Protein AF-A0A430RC97-F1 (afdb_monomer_lite)

Secondary structure (DSSP, 8-state):
--------S-HHHHHHHHHHHHHHHHHHTT--TTS-HHHHHHHTHHHHHHHHHHHHHHHHHHHHHHHHHHHH-PPPPHHHHHHHHHHHHHHHHHHHHTTSS-HHHHHHHHHHHH--PPPPP------PPP---PPPPP-----------------------------

Sequence (167 aa):
MAAYWQRTGDPLGDFVRLTFLVEEALERLGADRDGTLGEKLKAVETFLAAQDSGLYRGLWELVRIRNQVIHARTPVPEEVLNQGSWLVSRLLLLLEKQGYYDSAELSQILGALKSLPPPPAFQQVVIEPAEAQAPPHPEAKRPLEIPRRGFALRPLLRVVREAWWGR

Organism: Thermus scotoductus (NCBI:txid37636)

Radius of gyration: 32.57 Å; chains: 1; bounding box: 54×70×84 Å

Structure (mmCIF, N/CA/C/O backbone):
data_AF-A0A430RC97-F1
#
_entry.id   AF-A0A430RC97-F1
#
loop_
_atom_site.group_PDB
_atom_site.id
_atom_site.type_symbol
_atom_site.label_atom_id
_atom_site.label_alt_id
_atom_site.label_comp_id
_atom_site.label_asym_id
_atom_site.label_entity_id
_atom_site.label_seq_id
_atom_site.pdbx_PDB_ins_code
_atom_site.Cartn_x
_atom_site.Cartn_y
_atom_site.Cartn_z
_atom_site.occupancy
_atom_site.B_iso_or_equiv
_atom_site.auth_seq_id
_atom_site.auth_comp_id
_atom_site.auth_asym_id
_atom_site.auth_atom_id
_atom_site.pdbx_PDB_model_num
ATOM 1 N N . MET A 1 1 ? 16.262 -7.099 11.513 1.00 33.09 1 MET A N 1
ATOM 2 C CA . MET A 1 1 ? 16.660 -5.876 10.785 1.00 33.09 1 MET A CA 1
ATOM 3 C C . MET A 1 1 ? 15.449 -5.426 9.997 1.00 33.09 1 MET A C 1
ATOM 5 O O . MET A 1 1 ? 15.013 -6.188 9.145 1.00 33.09 1 MET A O 1
ATOM 9 N N . ALA A 1 2 ? 14.859 -4.277 10.329 1.00 38.84 2 ALA A N 1
ATOM 10 C CA . ALA A 1 2 ? 13.817 -3.696 9.489 1.00 38.84 2 ALA A CA 1
ATOM 11 C C . ALA A 1 2 ? 14.483 -3.294 8.169 1.00 38.84 2 ALA A C 1
ATOM 13 O O . ALA A 1 2 ? 15.418 -2.493 8.171 1.00 38.84 2 ALA A O 1
ATOM 14 N N . ALA A 1 3 ? 14.096 -3.931 7.066 1.00 53.97 3 ALA A N 1
ATOM 15 C CA . ALA A 1 3 ? 14.513 -3.483 5.749 1.00 53.97 3 ALA A CA 1
ATOM 16 C C . ALA A 1 3 ? 13.919 -2.084 5.560 1.00 53.97 3 ALA A C 1
ATOM 18 O O . ALA A 1 3 ? 12.702 -1.935 5.499 1.00 53.97 3 ALA A O 1
ATOM 19 N N . TYR A 1 4 ? 14.767 -1.057 5.560 1.00 66.44 4 TYR A N 1
ATOM 20 C CA . TYR A 1 4 ? 14.311 0.317 5.406 1.00 66.44 4 TYR A CA 1
ATOM 21 C C . TYR A 1 4 ? 13.612 0.456 4.055 1.00 66.44 4 TYR A C 1
ATOM 23 O O . TYR A 1 4 ? 14.207 0.205 3.005 1.00 66.44 4 TYR A O 1
ATOM 31 N N . TRP A 1 5 ? 12.331 0.818 4.085 1.00 78.31 5 TRP A N 1
ATOM 32 C CA . TRP A 1 5 ? 11.588 1.081 2.866 1.00 78.31 5 TRP A CA 1
ATOM 33 C C . TRP A 1 5 ? 12.147 2.341 2.205 1.00 78.31 5 TRP A C 1
ATOM 35 O O . TRP A 1 5 ? 12.180 3.413 2.811 1.00 78.31 5 TRP A O 1
ATOM 45 N N . GLN A 1 6 ? 12.596 2.214 0.959 1.00 82.19 6 GLN A N 1
ATOM 46 C CA . GLN A 1 6 ? 13.153 3.314 0.184 1.00 82.19 6 GLN A CA 1
ATOM 47 C C . GLN A 1 6 ? 12.736 3.182 -1.279 1.00 82.19 6 GLN A C 1
ATOM 49 O O . GLN A 1 6 ? 12.673 2.077 -1.825 1.00 82.19 6 GLN A O 1
ATOM 54 N N . ARG A 1 7 ? 12.472 4.325 -1.914 1.00 81.94 7 ARG A N 1
ATOM 55 C CA . ARG A 1 7 ? 12.230 4.400 -3.354 1.00 81.94 7 ARG A CA 1
ATOM 56 C C . ARG A 1 7 ? 13.519 4.229 -4.143 1.00 81.94 7 ARG A C 1
ATOM 58 O O . ARG A 1 7 ? 14.583 4.681 -3.722 1.00 81.94 7 ARG A O 1
ATOM 65 N N . THR A 1 8 ? 13.400 3.601 -5.302 1.00 82.56 8 THR A N 1
ATOM 66 C CA . THR A 1 8 ? 14.508 3.336 -6.218 1.00 82.56 8 THR A CA 1
ATOM 67 C C . THR A 1 8 ? 14.472 4.201 -7.469 1.00 82.56 8 THR A C 1
ATOM 69 O O . THR A 1 8 ? 15.471 4.234 -8.176 1.00 82.56 8 THR A O 1
ATOM 72 N N . GLY A 1 9 ? 13.357 4.884 -7.754 1.00 81.56 9 GLY A N 1
ATOM 73 C CA . GLY A 1 9 ? 13.178 5.688 -8.968 1.00 81.56 9 GLY A CA 1
ATOM 74 C C . GLY A 1 9 ? 12.722 4.863 -10.176 1.00 81.56 9 GLY A C 1
ATOM 75 O O . GLY A 1 9 ? 12.510 5.405 -11.255 1.00 81.56 9 GLY A O 1
ATOM 76 N N . ASP A 1 10 ? 12.552 3.551 -9.998 1.00 86.00 10 ASP A N 1
ATOM 77 C CA . ASP A 1 10 ? 11.903 2.666 -10.964 1.00 86.00 10 ASP A CA 1
ATOM 78 C C . ASP A 1 10 ? 10.392 2.653 -10.674 1.00 86.00 10 ASP A C 1
ATOM 80 O O . ASP A 1 10 ? 10.006 2.174 -9.603 1.00 86.00 10 ASP A O 1
ATOM 84 N N . PRO A 1 11 ? 9.529 3.134 -11.591 1.00 87.12 11 PRO A N 1
ATOM 85 C CA . PRO A 1 11 ? 8.091 3.227 -11.353 1.00 87.12 11 PRO A CA 1
ATOM 86 C C . PRO A 1 11 ? 7.436 1.900 -10.962 1.00 87.12 11 PRO A C 1
ATOM 88 O O . PRO A 1 11 ? 6.569 1.873 -10.088 1.00 87.12 11 PRO A O 1
ATOM 91 N N . LEU A 1 12 ? 7.848 0.787 -11.580 1.00 88.12 12 LEU A N 1
ATOM 92 C CA . LEU A 1 12 ? 7.269 -0.523 -11.283 1.00 88.12 12 LEU A CA 1
ATOM 93 C C . LEU A 1 12 ? 7.732 -1.026 -9.914 1.00 88.12 12 LEU A C 1
ATOM 95 O O . LEU A 1 12 ? 6.907 -1.427 -9.091 1.00 88.12 12 LEU A O 1
ATOM 99 N N . GLY A 1 13 ? 9.040 -0.986 -9.656 1.00 88.31 13 GLY A N 1
ATOM 100 C CA . GLY A 1 13 ? 9.611 -1.367 -8.372 1.00 88.31 13 GLY A CA 1
ATOM 101 C C . GLY A 1 13 ? 9.056 -0.535 -7.216 1.00 88.31 13 GLY A C 1
ATOM 102 O O . GLY A 1 13 ? 8.711 -1.091 -6.174 1.00 88.31 13 GLY A O 1
ATOM 103 N N . ASP A 1 14 ? 8.916 0.778 -7.395 1.00 88.94 14 ASP A N 1
ATOM 104 C CA . ASP A 1 14 ? 8.367 1.681 -6.378 1.00 88.94 14 ASP A CA 1
ATOM 105 C C . ASP A 1 14 ? 6.878 1.437 -6.138 1.00 88.94 14 ASP A C 1
ATOM 107 O O . ASP A 1 14 ? 6.426 1.461 -4.992 1.00 88.94 14 ASP A O 1
ATOM 111 N N . PHE A 1 15 ? 6.121 1.110 -7.186 1.00 90.69 15 PHE A N 1
ATOM 112 C CA . PHE A 1 15 ? 4.721 0.728 -7.053 1.00 90.69 15 PHE A CA 1
ATOM 113 C C . PHE A 1 15 ? 4.554 -0.587 -6.278 1.00 90.69 15 PHE A C 1
ATOM 115 O O . PHE A 1 15 ? 3.747 -0.665 -5.353 1.00 90.69 15 PHE A O 1
ATOM 122 N N . VAL A 1 16 ? 5.358 -1.609 -6.587 1.00 89.50 16 VAL A N 1
ATOM 123 C CA . VAL A 1 16 ? 5.338 -2.891 -5.861 1.00 89.50 16 VAL A CA 1
ATOM 124 C C . VAL A 1 16 ? 5.730 -2.692 -4.395 1.00 89.50 16 VAL A C 1
ATOM 126 O O . VAL A 1 16 ? 5.027 -3.157 -3.495 1.00 89.50 16 VAL A O 1
ATOM 129 N N . ARG A 1 17 ? 6.796 -1.932 -4.131 1.00 90.69 17 ARG A N 1
ATOM 130 C CA . ARG A 1 17 ? 7.211 -1.555 -2.772 1.00 90.69 17 ARG A CA 1
ATOM 131 C C . ARG A 1 17 ? 6.106 -0.843 -2.001 1.00 90.69 17 ARG A C 1
ATOM 133 O O . ARG A 1 17 ? 5.929 -1.100 -0.814 1.00 90.69 17 ARG A O 1
ATOM 140 N N . LEU A 1 18 ? 5.364 0.043 -2.653 1.00 92.06 18 LEU A N 1
ATOM 141 C CA . LEU A 1 18 ? 4.235 0.734 -2.044 1.00 92.06 18 LEU A CA 1
ATOM 142 C C . LEU A 1 18 ? 3.099 -0.235 -1.694 1.00 92.06 18 LEU A C 1
ATOM 144 O O . LEU A 1 18 ? 2.506 -0.121 -0.625 1.00 92.06 18 LEU A O 1
ATOM 148 N N . THR A 1 19 ? 2.829 -1.225 -2.547 1.00 92.06 19 THR A N 1
ATOM 149 C CA . THR A 1 19 ? 1.813 -2.248 -2.255 1.00 92.06 19 THR A CA 1
ATOM 150 C C . THR A 1 19 ? 2.204 -3.144 -1.080 1.00 92.06 19 THR A C 1
ATOM 152 O O . THR A 1 19 ? 1.331 -3.493 -0.291 1.00 92.06 19 THR A O 1
ATOM 155 N N . PHE A 1 20 ? 3.500 -3.422 -0.887 1.00 91.75 20 PHE A N 1
ATOM 156 C CA . PHE A 1 20 ? 3.988 -4.125 0.304 1.00 91.75 20 PHE A CA 1
ATOM 157 C C . PHE A 1 20 ? 3.787 -3.323 1.595 1.00 91.75 20 PHE A C 1
ATOM 159 O O . PHE A 1 20 ? 3.430 -3.905 2.612 1.00 91.75 20 PHE A O 1
ATOM 166 N N . LEU A 1 21 ? 3.937 -1.991 1.565 1.00 93.00 21 LEU A N 1
ATOM 167 C CA . LEU A 1 21 ? 3.608 -1.164 2.736 1.00 93.00 21 LEU A CA 1
ATOM 168 C C . LEU A 1 21 ? 2.127 -1.245 3.099 1.00 93.00 21 LEU A C 1
ATOM 170 O O . LEU A 1 21 ? 1.784 -1.271 4.277 1.00 93.00 21 LEU A O 1
ATOM 174 N N . VAL A 1 22 ? 1.245 -1.269 2.096 1.00 95.06 22 VAL A N 1
ATOM 175 C CA . VAL A 1 22 ? -0.192 -1.460 2.338 1.00 95.06 22 VAL A CA 1
ATOM 176 C C . VAL A 1 22 ? -0.434 -2.825 2.960 1.00 95.06 22 VAL A C 1
ATOM 178 O O . VAL A 1 22 ? -1.149 -2.920 3.946 1.00 95.06 22 VAL A O 1
ATOM 181 N N . GLU A 1 23 ? 0.167 -3.870 2.403 1.00 94.94 23 GLU A N 1
ATOM 182 C CA . GLU A 1 23 ? 0.042 -5.232 2.908 1.00 94.94 23 GLU A CA 1
ATOM 183 C C . GLU A 1 23 ? 0.457 -5.342 4.380 1.00 94.94 23 GLU A C 1
ATOM 185 O O . GLU A 1 23 ? -0.337 -5.790 5.204 1.00 94.94 23 GLU A O 1
ATOM 190 N N . GLU A 1 24 ? 1.637 -4.830 4.728 1.00 93.75 24 GLU A N 1
ATOM 191 C CA . GLU A 1 24 ? 2.132 -4.815 6.104 1.00 93.75 24 GLU A CA 1
ATOM 192 C C . GLU A 1 24 ? 1.209 -4.015 7.038 1.00 93.75 24 GLU A C 1
ATOM 194 O O . GLU A 1 24 ? 0.882 -4.460 8.138 1.00 93.75 24 GLU A O 1
ATOM 199 N N . ALA A 1 25 ? 0.737 -2.848 6.593 1.00 94.06 25 ALA A N 1
ATOM 200 C CA . ALA A 1 25 ? -0.187 -2.018 7.358 1.00 94.06 25 ALA A CA 1
ATOM 201 C C . ALA A 1 25 ? -1.518 -2.740 7.645 1.00 94.06 25 ALA A C 1
ATOM 203 O O . ALA A 1 25 ? -2.061 -2.628 8.746 1.00 94.06 25 ALA A O 1
ATOM 204 N N . LEU A 1 26 ? -2.037 -3.505 6.680 1.00 95.56 26 LEU A N 1
ATOM 205 C CA . LEU A 1 26 ? -3.250 -4.310 6.849 1.00 95.56 26 LEU A CA 1
ATOM 206 C C . LEU A 1 26 ? -3.015 -5.501 7.788 1.00 95.56 26 LEU A C 1
ATOM 208 O O . LEU A 1 26 ? -3.870 -5.803 8.618 1.00 95.56 26 LEU A O 1
ATOM 212 N N . GLU A 1 27 ? -1.855 -6.150 7.716 1.00 94.88 27 GLU A N 1
ATOM 213 C CA . GLU A 1 27 ? -1.483 -7.219 8.651 1.00 94.88 27 GLU A CA 1
ATOM 214 C C . GLU A 1 27 ? -1.354 -6.707 10.088 1.00 94.88 27 GLU A C 1
ATOM 216 O O . GLU A 1 27 ? -1.816 -7.362 11.022 1.00 94.88 27 GLU A O 1
ATOM 221 N N . ARG A 1 28 ? -0.793 -5.505 10.287 1.00 93.31 28 ARG A N 1
ATOM 222 C CA . ARG A 1 28 ? -0.740 -4.859 11.612 1.00 93.31 28 ARG A CA 1
ATOM 223 C C . ARG A 1 28 ? -2.132 -4.544 12.164 1.00 93.31 28 ARG A C 1
ATOM 225 O O . ARG A 1 28 ? -2.325 -4.588 13.376 1.00 93.31 28 ARG A O 1
ATOM 232 N N . LEU A 1 29 ? -3.106 -4.287 11.290 1.00 92.44 29 LEU A N 1
ATOM 233 C CA . LEU A 1 29 ? -4.520 -4.155 11.656 1.00 92.44 29 LEU A CA 1
ATOM 234 C C . LEU A 1 29 ? -5.208 -5.491 11.982 1.00 92.44 29 LEU A C 1
ATOM 236 O O . LEU A 1 29 ? -6.359 -5.483 12.418 1.00 92.44 29 LEU A O 1
ATOM 240 N N . GLY A 1 30 ? -4.528 -6.624 11.796 1.00 91.69 30 GLY A N 1
ATOM 241 C CA . GLY A 1 30 ? -5.057 -7.956 12.085 1.00 91.69 30 GLY A CA 1
ATOM 242 C C . GLY A 1 30 ? -5.576 -8.713 10.865 1.00 91.69 30 GLY A C 1
ATOM 243 O O . GLY A 1 30 ? -6.263 -9.719 11.037 1.00 91.69 30 GLY A O 1
ATOM 244 N N . ALA A 1 31 ? -5.273 -8.263 9.643 1.00 94.81 31 ALA A N 1
ATOM 245 C CA . ALA A 1 31 ? -5.506 -9.081 8.458 1.00 94.81 31 ALA A CA 1
ATOM 246 C C . ALA A 1 31 ? -4.601 -10.326 8.458 1.00 94.81 31 ALA A C 1
ATOM 248 O O . ALA A 1 31 ? -3.461 -10.282 8.922 1.00 94.81 31 ALA A O 1
ATOM 249 N N . ASP A 1 32 ? -5.108 -11.430 7.910 1.00 93.62 32 ASP A N 1
ATOM 250 C CA . ASP A 1 32 ? -4.344 -12.672 7.779 1.00 93.62 32 ASP A CA 1
ATOM 251 C C . ASP A 1 32 ? -3.144 -12.485 6.838 1.00 93.62 32 ASP A C 1
ATOM 253 O O . ASP A 1 32 ? -3.283 -11.877 5.777 1.00 93.62 32 ASP A O 1
ATOM 257 N N . ARG A 1 33 ? -1.976 -13.017 7.210 1.00 91.25 33 ARG A N 1
ATOM 258 C CA . ARG A 1 33 ? -0.719 -12.853 6.460 1.00 91.25 33 ARG A CA 1
ATOM 259 C C . ARG A 1 33 ? -0.720 -13.616 5.144 1.00 91.25 33 ARG A C 1
ATOM 261 O O . ARG A 1 33 ? -0.172 -13.118 4.162 1.00 91.25 33 ARG A O 1
ATOM 268 N N . ASP A 1 34 ? -1.370 -14.774 5.115 1.00 92.81 34 ASP A N 1
ATOM 269 C CA . ASP A 1 34 ? -1.382 -15.662 3.948 1.00 92.81 34 ASP A CA 1
ATOM 270 C C . ASP A 1 34 ? -2.463 -15.281 2.917 1.00 92.81 34 ASP A C 1
ATOM 272 O O . ASP A 1 34 ? -2.501 -15.825 1.811 1.00 92.81 34 ASP A O 1
ATOM 276 N N . GLY A 1 35 ? -3.337 -14.326 3.256 1.00 90.25 35 GLY A N 1
ATOM 277 C CA . GLY A 1 35 ? -4.387 -13.838 2.366 1.00 90.25 35 GLY A CA 1
ATOM 278 C C . GLY A 1 35 ? -3.859 -13.011 1.192 1.00 90.25 35 GLY A C 1
ATOM 279 O O . GLY A 1 35 ? -2.762 -12.457 1.206 1.00 90.25 35 GLY A O 1
ATOM 280 N N . THR A 1 36 ? -4.675 -12.853 0.158 1.00 92.50 36 THR A N 1
ATOM 281 C CA . THR A 1 36 ? -4.413 -11.885 -0.914 1.00 92.50 36 THR A CA 1
ATOM 282 C C . THR A 1 36 ? -4.622 -10.449 -0.424 1.00 92.50 36 THR A C 1
ATOM 284 O O . THR A 1 36 ? -5.408 -10.194 0.486 1.00 92.50 36 THR A O 1
ATOM 287 N N . LEU A 1 37 ? -3.996 -9.464 -1.079 1.00 92.19 37 LEU A N 1
ATOM 288 C CA . LEU A 1 37 ? -4.149 -8.046 -0.714 1.00 92.19 37 LEU A CA 1
ATOM 289 C C . LEU A 1 37 ? -5.623 -7.582 -0.670 1.00 92.19 37 LEU A C 1
ATOM 291 O O . LEU A 1 37 ? -6.000 -6.783 0.184 1.00 92.19 37 LEU A O 1
ATOM 295 N N . GLY A 1 38 ? -6.469 -8.107 -1.564 1.00 93.81 38 GLY A N 1
ATOM 296 C CA . GLY A 1 38 ? -7.908 -7.826 -1.563 1.00 93.81 38 GLY A CA 1
ATOM 297 C C . GLY A 1 38 ? -8.647 -8.460 -0.381 1.00 93.81 38 GLY A C 1
ATOM 298 O O . GLY A 1 38 ? -9.514 -7.820 0.210 1.00 93.81 38 GLY A O 1
ATOM 299 N N . GLU A 1 39 ? -8.291 -9.687 0.005 1.00 95.25 39 GLU A N 1
ATOM 300 C CA . GLU A 1 39 ? -8.841 -10.341 1.201 1.00 95.25 39 GLU A CA 1
ATOM 301 C C . GLU A 1 39 ? -8.411 -9.613 2.475 1.00 95.25 39 GLU A C 1
ATOM 303 O O . GLU A 1 39 ? -9.257 -9.349 3.331 1.00 95.25 39 GLU A O 1
ATOM 308 N N . LYS A 1 40 ? -7.141 -9.194 2.558 1.00 96.44 40 LYS A N 1
ATOM 309 C CA . LYS A 1 40 ? -6.624 -8.386 3.671 1.00 96.44 40 LYS A CA 1
ATOM 310 C C . LYS A 1 40 ? -7.395 -7.076 3.813 1.00 96.44 40 LYS A C 1
ATOM 312 O O . LYS A 1 40 ? -7.824 -6.724 4.909 1.00 96.44 40 LYS A O 1
ATOM 317 N N . LEU A 1 41 ? -7.635 -6.377 2.701 1.00 95.75 41 LEU A N 1
ATOM 318 C CA . LEU A 1 41 ? -8.382 -5.119 2.708 1.00 95.75 41 LEU A CA 1
ATOM 319 C C . LEU A 1 41 ? -9.852 -5.320 3.098 1.00 95.75 41 LEU A C 1
ATOM 321 O O . LEU A 1 41 ? -10.419 -4.505 3.825 1.00 95.75 41 LEU A O 1
ATOM 325 N N . LYS A 1 42 ? -10.466 -6.420 2.648 1.00 95.31 42 LYS A N 1
ATOM 326 C CA . LYS A 1 42 ? -11.829 -6.793 3.035 1.00 95.31 42 LYS A CA 1
ATOM 327 C C . LYS A 1 42 ? -11.932 -7.128 4.526 1.00 95.31 42 LYS A C 1
ATOM 329 O O . LYS A 1 42 ? -12.901 -6.731 5.162 1.00 95.31 42 LYS A O 1
ATOM 334 N N . ALA A 1 43 ? -10.937 -7.807 5.096 1.00 95.06 43 ALA A N 1
ATOM 335 C CA . ALA A 1 43 ? -10.931 -8.184 6.510 1.00 95.06 43 ALA A CA 1
ATOM 336 C C . ALA A 1 43 ? -10.997 -6.970 7.454 1.00 95.06 43 ALA A C 1
ATOM 338 O O . ALA A 1 43 ? -11.620 -7.041 8.510 1.00 95.06 43 ALA A O 1
ATOM 339 N N . VAL A 1 44 ? -10.409 -5.839 7.053 1.00 93.88 44 VAL A N 1
ATOM 340 C CA . VAL A 1 44 ? -10.375 -4.600 7.850 1.00 93.88 44 VAL A CA 1
ATOM 341 C C . VAL A 1 44 ? -11.378 -3.539 7.373 1.00 93.88 44 VAL A C 1
ATOM 343 O O . VAL A 1 44 ? -11.322 -2.388 7.811 1.00 93.88 44 VAL A O 1
ATOM 346 N N . GLU A 1 45 ? -12.302 -3.908 6.477 1.00 94.75 45 GLU A N 1
ATOM 347 C CA . GLU A 1 45 ? -13.264 -2.999 5.839 1.00 94.75 45 GLU A CA 1
ATOM 348 C C . GLU A 1 45 ? -14.039 -2.168 6.857 1.00 94.75 45 GLU A C 1
ATOM 350 O O . GLU A 1 45 ? -14.071 -0.944 6.756 1.00 94.75 45 GLU A O 1
ATOM 355 N N . THR A 1 46 ? -14.634 -2.818 7.859 1.00 93.88 46 THR A N 1
ATOM 356 C CA . THR A 1 46 ? -15.471 -2.140 8.853 1.00 93.88 46 THR A CA 1
ATOM 357 C C . THR A 1 46 ? -14.693 -1.065 9.607 1.00 93.88 46 THR A C 1
ATOM 359 O O . THR A 1 46 ? -15.210 0.027 9.831 1.00 93.88 46 THR A O 1
ATOM 362 N N . PHE A 1 47 ? -13.437 -1.349 9.956 1.00 93.50 47 PHE A N 1
ATOM 363 C CA . PHE A 1 47 ? -12.576 -0.404 10.657 1.00 93.50 47 PHE A CA 1
ATOM 364 C C . PHE A 1 47 ? -12.198 0.781 9.760 1.00 93.50 47 PHE A C 1
ATOM 366 O O . PHE A 1 47 ? -12.428 1.935 10.126 1.00 93.50 47 PHE A O 1
ATOM 373 N N . LEU A 1 48 ? -11.663 0.513 8.564 1.00 93.62 48 LEU A N 1
ATOM 374 C CA . LEU A 1 48 ? -11.198 1.570 7.663 1.00 93.62 48 LEU A CA 1
ATOM 375 C C . LEU A 1 48 ? -12.349 2.427 7.133 1.00 93.62 48 LEU A C 1
ATOM 377 O O . LEU A 1 48 ? -12.208 3.643 7.053 1.00 93.62 48 LEU A O 1
ATOM 381 N N . ALA A 1 49 ? -13.499 1.830 6.815 1.00 93.19 49 ALA A N 1
ATOM 382 C CA . ALA A 1 49 ? -14.661 2.568 6.334 1.00 93.19 49 ALA A CA 1
ATOM 383 C C . ALA A 1 49 ? -15.266 3.482 7.412 1.00 93.19 49 ALA A C 1
ATOM 385 O O . ALA A 1 49 ? -15.742 4.569 7.077 1.00 93.19 49 ALA A O 1
ATOM 386 N N . ALA A 1 50 ? -15.223 3.071 8.686 1.00 93.25 50 ALA A N 1
ATOM 387 C CA . ALA A 1 50 ? -15.694 3.882 9.808 1.00 93.25 50 ALA A CA 1
ATOM 388 C C . ALA A 1 50 ? -14.789 5.091 10.085 1.00 93.25 50 ALA A C 1
ATOM 390 O O . ALA A 1 50 ? -15.285 6.159 10.436 1.00 93.25 50 ALA A O 1
ATOM 391 N N . GLN A 1 51 ? -13.474 4.936 9.917 1.00 92.62 51 GLN A N 1
ATOM 392 C CA . GLN A 1 51 ? -12.518 6.028 10.112 1.00 92.62 51 GLN A CA 1
ATOM 393 C C . GLN A 1 51 ? -12.460 6.962 8.897 1.00 92.62 51 GLN A C 1
ATOM 395 O O . GLN A 1 51 ? -12.436 8.183 9.041 1.00 92.62 51 GLN A O 1
ATOM 400 N N . ASP A 1 52 ? -12.404 6.388 7.693 1.00 92.56 52 ASP A N 1
ATOM 401 C CA . ASP A 1 52 ? -12.139 7.117 6.458 1.00 92.56 52 ASP A CA 1
ATOM 402 C C . ASP A 1 52 ? -12.592 6.326 5.217 1.00 92.56 52 ASP A C 1
ATOM 404 O O . ASP A 1 52 ? -11.822 5.636 4.540 1.00 92.56 52 ASP A O 1
ATOM 408 N N . SER A 1 53 ? -13.876 6.456 4.877 1.00 92.00 53 SER A N 1
ATOM 409 C CA . SER A 1 53 ? -14.455 5.802 3.693 1.00 92.00 53 SER A CA 1
ATOM 410 C C . SER A 1 53 ? -13.778 6.196 2.371 1.00 92.00 53 SER A C 1
ATOM 412 O O . SER A 1 53 ? -13.750 5.398 1.430 1.00 92.00 53 SER A O 1
ATO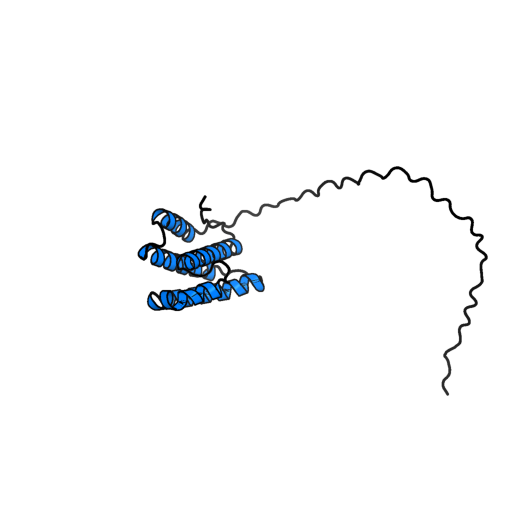M 414 N N . GLY A 1 54 ? -13.206 7.403 2.289 1.00 93.56 54 GLY A N 1
ATOM 415 C CA . GLY A 1 54 ? -12.459 7.866 1.121 1.00 93.56 54 GLY A CA 1
ATOM 416 C C . GLY A 1 54 ? -11.127 7.135 0.968 1.00 93.56 54 GLY A C 1
ATOM 417 O O . GLY A 1 54 ? -10.802 6.678 -0.128 1.00 93.56 54 GLY A O 1
ATOM 418 N N . LEU A 1 55 ? -10.391 6.968 2.071 1.00 94.75 55 LEU A N 1
ATOM 419 C CA . LEU A 1 55 ? -9.167 6.167 2.114 1.00 94.75 55 LEU A CA 1
ATOM 420 C C . LEU A 1 55 ? -9.443 4.714 1.721 1.00 94.75 55 LEU A C 1
ATOM 422 O O . LEU A 1 55 ? -8.749 4.188 0.856 1.00 94.75 55 LEU A O 1
ATOM 426 N N . TYR A 1 56 ? -10.477 4.087 2.290 1.00 95.12 56 TYR A N 1
ATOM 427 C CA . TYR A 1 56 ? -10.831 2.699 1.973 1.00 95.12 56 TYR A CA 1
ATOM 428 C C . TYR A 1 56 ? -11.102 2.490 0.475 1.00 95.12 56 TYR A C 1
ATOM 430 O O . TYR A 1 56 ? -10.545 1.581 -0.142 1.00 95.12 56 TYR A O 1
ATOM 438 N N . ARG A 1 57 ? -11.901 3.372 -0.143 1.00 95.50 57 ARG A N 1
ATOM 439 C CA . ARG A 1 57 ? -12.159 3.329 -1.593 1.00 95.50 57 ARG A CA 1
ATOM 440 C C . ARG A 1 57 ? -10.882 3.527 -2.409 1.00 95.50 57 ARG A C 1
ATOM 442 O O . ARG A 1 57 ? -10.676 2.822 -3.391 1.00 95.50 57 ARG A O 1
ATOM 449 N N . GLY A 1 58 ? -10.020 4.457 -1.995 1.00 95.56 58 GLY A N 1
ATOM 450 C CA . GLY A 1 58 ? -8.732 4.692 -2.648 1.00 95.56 58 GLY A CA 1
ATOM 451 C C . GLY A 1 58 ? -7.795 3.484 -2.569 1.00 95.56 58 GLY A C 1
ATOM 452 O O . GLY A 1 58 ? -7.153 3.145 -3.559 1.00 95.56 58 GLY A O 1
ATOM 453 N N . LEU A 1 59 ? -7.750 2.797 -1.425 1.00 95.69 59 LEU A N 1
ATOM 454 C CA . LEU A 1 59 ? -6.969 1.570 -1.260 1.00 95.69 59 LEU A CA 1
ATOM 455 C C . LEU A 1 59 ? -7.504 0.444 -2.152 1.00 95.69 59 LEU A C 1
ATOM 457 O O . LEU A 1 59 ? -6.712 -0.238 -2.794 1.00 95.69 59 LEU A O 1
ATOM 461 N N . TRP A 1 60 ? -8.824 0.287 -2.277 1.00 95.38 60 TRP A N 1
ATOM 462 C CA . TRP A 1 60 ? -9.404 -0.680 -3.218 1.00 95.38 60 TRP A CA 1
ATOM 463 C C . TRP A 1 60 ? -9.025 -0.402 -4.665 1.00 95.38 60 TRP A C 1
ATOM 465 O O . TRP A 1 60 ? -8.698 -1.326 -5.412 1.00 95.38 60 TRP A O 1
ATOM 475 N N . GLU A 1 61 ? -9.042 0.868 -5.054 1.00 94.25 61 GLU A N 1
ATOM 476 C CA . GLU A 1 61 ? -8.629 1.278 -6.389 1.00 94.25 61 GLU A CA 1
ATOM 477 C C . GLU A 1 61 ? -7.145 0.972 -6.633 1.00 94.25 61 GLU A C 1
ATOM 479 O O . GLU A 1 61 ? -6.782 0.436 -7.680 1.00 94.25 61 GLU A O 1
ATOM 484 N N . LEU A 1 62 ? -6.294 1.193 -5.629 1.00 94.06 62 LEU A N 1
ATOM 485 C CA . LEU A 1 62 ? -4.886 0.806 -5.679 1.00 94.06 62 LEU A CA 1
ATOM 486 C C . LEU A 1 62 ? -4.714 -0.715 -5.862 1.00 94.06 62 LEU A C 1
ATOM 488 O O . LEU A 1 62 ? -3.912 -1.138 -6.694 1.00 94.06 62 LEU A O 1
ATOM 492 N N . VAL A 1 63 ? -5.490 -1.544 -5.150 1.00 92.94 63 VAL A N 1
ATOM 493 C CA . VAL A 1 63 ? -5.488 -3.012 -5.324 1.00 92.94 63 VAL A CA 1
ATOM 494 C C . VAL A 1 63 ? -5.915 -3.401 -6.742 1.00 92.94 63 VAL A C 1
ATOM 496 O O . VAL A 1 63 ? -5.291 -4.263 -7.369 1.00 92.94 63 VAL A O 1
ATOM 499 N N . ARG A 1 64 ? -6.953 -2.748 -7.279 1.00 91.94 64 ARG A N 1
ATOM 500 C CA . ARG A 1 64 ? -7.436 -2.973 -8.648 1.00 91.94 64 ARG A CA 1
ATOM 501 C C . ARG A 1 64 ? -6.340 -2.682 -9.672 1.00 91.94 64 ARG A C 1
ATOM 503 O O . ARG A 1 64 ? -6.074 -3.525 -10.531 1.00 91.94 64 ARG A O 1
ATOM 510 N N . ILE A 1 65 ? -5.676 -1.533 -9.552 1.00 91.62 65 ILE A N 1
ATOM 511 C CA . ILE A 1 65 ? -4.568 -1.143 -10.433 1.00 91.62 65 ILE A CA 1
ATOM 512 C C . ILE A 1 65 ? -3.391 -2.108 -10.272 1.00 91.62 65 ILE A C 1
ATOM 514 O O . ILE A 1 65 ? -2.812 -2.535 -11.267 1.00 91.62 65 ILE A O 1
ATOM 518 N N . ARG A 1 66 ? -3.077 -2.538 -9.044 1.00 90.50 66 ARG A N 1
ATOM 519 C CA . ARG A 1 66 ? -2.001 -3.504 -8.780 1.00 90.50 66 ARG A CA 1
ATOM 520 C C . ARG A 1 66 ? -2.192 -4.807 -9.533 1.00 90.50 66 ARG A C 1
ATOM 522 O O . ARG A 1 66 ? -1.248 -5.310 -10.140 1.00 90.50 66 ARG A O 1
ATOM 529 N N . ASN A 1 67 ? -3.414 -5.321 -9.553 1.00 87.50 67 ASN A N 1
ATOM 530 C CA . ASN A 1 67 ? -3.725 -6.524 -10.312 1.00 87.50 67 ASN A 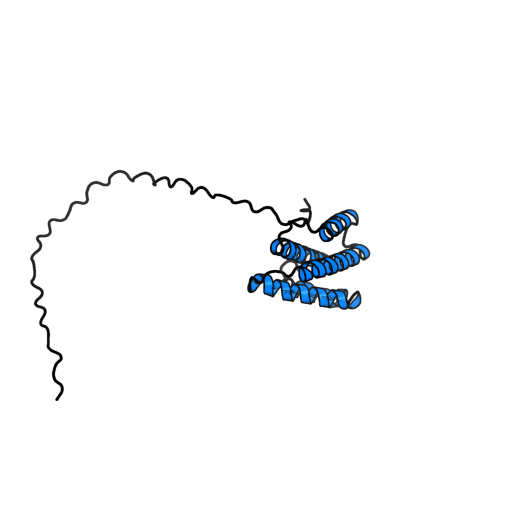CA 1
ATOM 531 C C . ASN A 1 67 ? -3.580 -6.290 -11.825 1.00 87.50 67 ASN A C 1
ATOM 533 O O . ASN A 1 67 ? -3.043 -7.147 -12.519 1.00 87.50 67 ASN A O 1
ATOM 537 N N . GLN A 1 68 ? -3.968 -5.122 -12.343 1.00 86.88 68 GLN A N 1
ATOM 538 C CA . GLN A 1 68 ? -3.761 -4.787 -13.758 1.00 86.88 68 GLN A CA 1
ATOM 539 C C . GLN A 1 68 ? -2.277 -4.689 -14.121 1.00 86.88 68 GLN A C 1
ATOM 541 O O . GLN A 1 68 ? -1.849 -5.307 -15.087 1.00 86.88 68 GLN A O 1
ATOM 546 N N . VAL A 1 69 ? -1.479 -3.971 -13.334 1.00 86.25 69 VAL A N 1
ATOM 547 C CA . VAL A 1 69 ? -0.040 -3.788 -13.576 1.00 86.25 69 VAL A CA 1
ATOM 548 C C . VAL A 1 69 ? 0.693 -5.131 -13.552 1.00 86.25 69 VAL A C 1
ATOM 550 O O . VAL A 1 69 ? 1.460 -5.432 -14.463 1.00 86.25 69 VAL A O 1
ATOM 553 N N . ILE A 1 70 ? 0.422 -5.973 -12.552 1.00 82.81 70 ILE A N 1
ATOM 554 C CA . ILE A 1 70 ? 1.120 -7.256 -12.394 1.00 82.81 70 ILE A CA 1
ATOM 555 C C . ILE A 1 70 ? 0.687 -8.271 -13.456 1.00 82.81 70 ILE A C 1
ATOM 557 O O . ILE A 1 70 ? 1.537 -8.960 -14.021 1.00 82.81 70 ILE A O 1
ATOM 561 N N . HIS A 1 71 ? -0.612 -8.374 -13.753 1.00 79.94 71 HIS A N 1
ATOM 562 C CA . HIS A 1 71 ? -1.113 -9.394 -14.679 1.00 79.94 71 HIS A CA 1
ATOM 563 C C . HIS A 1 71 ? -1.054 -8.965 -16.148 1.00 79.94 71 HIS A C 1
ATOM 565 O O . HIS A 1 71 ? -0.750 -9.793 -17.004 1.00 79.94 71 HIS A O 1
ATOM 571 N N . ALA A 1 72 ? -1.319 -7.693 -16.451 1.00 77.12 72 ALA A N 1
ATOM 572 C CA . ALA A 1 72 ? -1.346 -7.175 -17.819 1.00 77.12 72 ALA A CA 1
ATOM 573 C C . ALA A 1 72 ? -0.032 -6.493 -18.243 1.00 77.12 72 ALA A C 1
ATOM 575 O O . ALA A 1 72 ? 0.089 -6.090 -19.397 1.00 77.12 72 ALA A O 1
ATOM 576 N N . ARG A 1 73 ? 0.963 -6.398 -17.342 1.00 76.19 73 ARG A N 1
ATOM 577 C CA . ARG A 1 73 ? 2.274 -5.756 -17.583 1.00 76.19 73 ARG A CA 1
ATOM 578 C C . ARG A 1 73 ? 2.154 -4.316 -18.087 1.00 76.19 73 ARG A C 1
ATOM 580 O O . ARG A 1 73 ? 2.987 -3.839 -18.855 1.00 76.19 73 ARG A O 1
ATOM 587 N N . THR A 1 74 ? 1.095 -3.635 -17.669 1.00 78.19 74 THR A N 1
ATOM 588 C CA . THR A 1 74 ? 0.838 -2.244 -18.029 1.00 78.19 74 THR A CA 1
ATOM 589 C C . THR A 1 74 ? 1.860 -1.342 -17.332 1.00 78.19 74 THR A C 1
ATOM 591 O O . THR A 1 74 ? 2.156 -1.580 -16.157 1.00 78.19 74 THR A O 1
ATOM 594 N N . PRO A 1 75 ? 2.392 -0.302 -17.999 1.00 81.75 75 PRO A N 1
ATOM 595 C CA . PRO A 1 75 ? 3.200 0.703 -17.316 1.00 81.75 75 PRO A CA 1
ATOM 596 C C . PRO A 1 75 ? 2.394 1.365 -16.193 1.00 81.75 75 PRO A C 1
ATOM 598 O O . PRO A 1 75 ? 1.187 1.574 -16.328 1.00 81.75 75 PRO A O 1
ATOM 601 N N . VAL A 1 76 ? 3.067 1.693 -15.090 1.00 85.19 76 VAL A N 1
ATOM 602 C CA . VAL A 1 76 ? 2.459 2.402 -13.959 1.00 85.19 76 VAL A CA 1
ATOM 603 C C . VAL A 1 76 ? 2.455 3.902 -14.268 1.00 85.19 76 VAL A C 1
ATOM 605 O O . VAL A 1 76 ? 3.540 4.467 -14.418 1.00 85.19 76 VAL A O 1
ATOM 608 N N . PRO A 1 77 ? 1.286 4.564 -14.362 1.00 85.06 77 PRO A N 1
ATOM 609 C CA . PRO A 1 77 ? 1.229 6.014 -14.521 1.00 85.06 77 PRO A CA 1
ATOM 610 C C . PRO A 1 77 ? 1.797 6.728 -13.289 1.00 85.06 77 PRO A C 1
ATOM 612 O O . PRO A 1 77 ? 1.603 6.279 -12.155 1.00 85.06 77 PRO A O 1
ATOM 615 N N . GLU A 1 78 ? 2.464 7.862 -13.490 1.00 85.44 78 GLU A N 1
ATOM 616 C CA . GLU A 1 78 ? 3.064 8.638 -12.397 1.00 85.44 78 GLU A CA 1
ATOM 617 C C . GLU A 1 78 ? 1.998 9.151 -11.412 1.00 85.44 78 GLU A C 1
ATOM 619 O O . GLU A 1 78 ? 2.200 9.161 -10.195 1.00 85.44 78 GLU A O 1
ATOM 624 N N . GLU A 1 79 ? 0.808 9.484 -11.915 1.00 89.38 79 GLU A N 1
ATOM 625 C CA . GLU A 1 79 ? -0.334 9.911 -11.108 1.00 89.38 79 GLU A CA 1
ATOM 626 C C . GLU A 1 79 ? -0.748 8.832 -10.101 1.00 89.38 79 GLU A C 1
ATOM 628 O O . GLU A 1 79 ? -1.078 9.149 -8.957 1.00 89.38 79 GLU A O 1
ATOM 633 N N . VAL A 1 80 ? -0.671 7.555 -10.493 1.00 90.38 80 VAL A N 1
ATOM 634 C CA . VAL A 1 80 ? -0.995 6.415 -9.624 1.00 90.38 80 VAL A CA 1
ATOM 635 C C . VAL A 1 80 ? 0.029 6.283 -8.503 1.00 90.38 80 VAL A C 1
ATOM 637 O O . VAL A 1 80 ? -0.350 6.038 -7.359 1.00 90.38 80 VAL A O 1
ATOM 640 N N . LEU A 1 81 ? 1.317 6.470 -8.795 1.00 89.75 81 LEU A N 1
ATOM 641 C CA . LEU A 1 81 ? 2.368 6.447 -7.774 1.00 89.75 81 LEU A CA 1
ATOM 642 C C . LEU A 1 81 ? 2.192 7.578 -6.761 1.00 89.75 81 LEU A C 1
ATOM 644 O O . LEU A 1 81 ? 2.282 7.349 -5.551 1.00 89.75 81 LEU A O 1
ATOM 648 N N . ASN A 1 82 ? 1.899 8.786 -7.238 1.00 90.75 82 ASN A N 1
ATOM 649 C CA . ASN A 1 82 ? 1.673 9.950 -6.388 1.00 90.75 82 ASN A CA 1
ATOM 650 C C . ASN A 1 82 ? 0.419 9.779 -5.522 1.00 90.75 82 ASN A C 1
ATOM 652 O O . ASN A 1 82 ? 0.479 9.946 -4.300 1.00 90.75 82 ASN A O 1
ATOM 656 N N . GLN A 1 83 ? -0.696 9.364 -6.127 1.00 92.88 83 GLN A N 1
ATOM 657 C CA . GLN A 1 83 ? -1.939 9.091 -5.409 1.00 92.88 83 GLN A CA 1
ATOM 658 C C . GLN A 1 83 ? -1.772 7.947 -4.405 1.00 92.88 83 GLN A C 1
ATOM 660 O O . GLN A 1 83 ? -2.191 8.073 -3.255 1.00 92.88 83 GLN A O 1
ATOM 665 N N . GLY A 1 84 ? -1.126 6.853 -4.810 1.00 92.88 84 GLY A N 1
ATOM 666 C CA . GLY A 1 84 ? -0.813 5.728 -3.936 1.00 92.88 84 GLY A CA 1
ATOM 667 C C . GLY A 1 84 ? 0.010 6.177 -2.737 1.00 92.88 84 GLY A C 1
ATOM 668 O O . GLY A 1 84 ? -0.303 5.827 -1.606 1.00 92.88 84 GLY A O 1
ATOM 669 N N . SER A 1 85 ? 1.013 7.026 -2.950 1.00 92.94 85 SER A N 1
ATOM 670 C CA . SER A 1 85 ? 1.905 7.471 -1.869 1.00 92.94 85 SER A CA 1
ATOM 671 C C . SER A 1 85 ? 1.193 8.367 -0.877 1.00 92.94 85 SER A C 1
ATOM 673 O O . SER A 1 85 ? 1.412 8.255 0.330 1.00 92.94 85 SER A O 1
ATOM 675 N N . TRP A 1 86 ? 0.281 9.202 -1.370 1.00 94.25 86 TRP A N 1
ATOM 676 C CA . TRP A 1 86 ? -0.615 9.969 -0.522 1.00 94.25 86 TRP A CA 1
ATOM 677 C C . TRP A 1 86 ? -1.562 9.064 0.283 1.00 94.25 86 TRP A C 1
ATOM 679 O O . TRP A 1 86 ? -1.667 9.238 1.497 1.00 94.25 86 TRP A 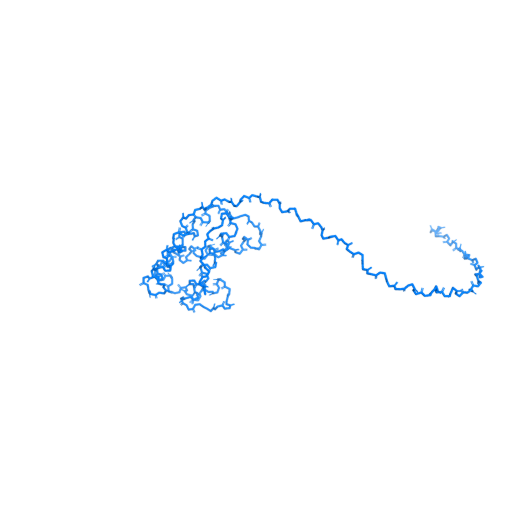O 1
ATOM 689 N N . LEU A 1 87 ? -2.196 8.068 -0.352 1.00 95.75 87 LEU A N 1
ATOM 690 C CA . LEU A 1 87 ? -3.096 7.116 0.317 1.00 95.75 87 LEU A CA 1
ATOM 691 C C . LEU A 1 87 ? -2.373 6.324 1.411 1.00 95.75 87 LEU A C 1
ATOM 693 O O . LEU A 1 87 ? -2.859 6.255 2.538 1.00 95.75 87 LEU A O 1
ATOM 697 N N . VAL A 1 88 ? -1.194 5.778 1.103 1.00 94.75 88 VAL A N 1
ATOM 698 C CA . VAL A 1 88 ? -0.376 5.024 2.063 1.00 94.75 88 VAL A CA 1
ATOM 699 C C . VAL A 1 88 ? 0.084 5.918 3.203 1.00 94.75 88 VAL A C 1
ATOM 701 O O . VAL A 1 88 ? -0.058 5.535 4.357 1.00 94.75 88 VAL A O 1
ATOM 704 N N . SER A 1 89 ? 0.536 7.143 2.919 1.00 94.69 89 SER A N 1
ATOM 705 C CA . SER A 1 89 ? 0.892 8.099 3.978 1.00 94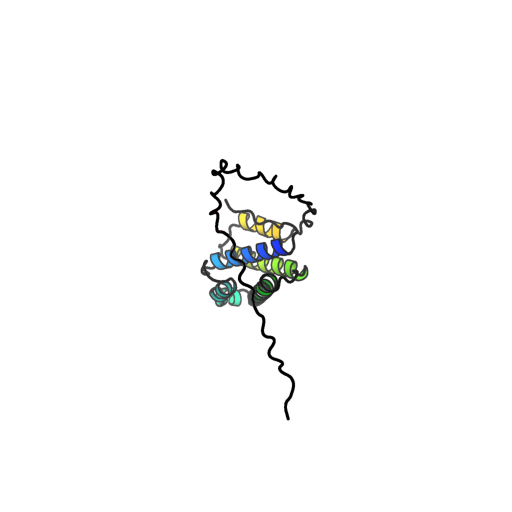.69 89 SER A CA 1
ATOM 706 C C . SER A 1 89 ? -0.281 8.349 4.928 1.00 94.69 89 SER A C 1
ATOM 708 O O . SER A 1 89 ? -0.107 8.368 6.144 1.00 94.69 89 SER A O 1
ATOM 710 N N . ARG A 1 90 ? -1.494 8.505 4.382 1.00 95.19 90 ARG A N 1
ATOM 711 C CA . ARG A 1 90 ? -2.719 8.703 5.167 1.00 95.19 90 ARG A CA 1
ATOM 712 C C . ARG A 1 90 ? -3.054 7.488 6.029 1.00 95.19 90 ARG A C 1
ATOM 714 O O . ARG A 1 90 ? -3.381 7.665 7.200 1.00 95.19 90 ARG A O 1
ATOM 721 N N . LEU A 1 91 ? -2.950 6.283 5.464 1.00 95.75 91 LEU A N 1
ATOM 722 C CA . LEU A 1 91 ? -3.142 5.028 6.191 1.00 95.75 91 LEU A CA 1
ATOM 723 C C . LEU A 1 91 ? -2.149 4.916 7.348 1.00 95.75 91 LEU A C 1
ATOM 725 O O . LEU A 1 91 ? -2.558 4.708 8.483 1.00 95.75 91 LEU A O 1
ATOM 729 N N . LEU A 1 92 ? -0.860 5.116 7.087 1.00 94.69 92 LEU A N 1
ATOM 730 C CA . LEU A 1 92 ? 0.174 4.985 8.108 1.00 94.69 92 LEU A CA 1
ATOM 731 C C . LEU A 1 92 ? 0.017 6.018 9.238 1.00 94.69 92 LEU A C 1
ATOM 733 O O . LEU A 1 92 ? 0.144 5.667 10.407 1.00 94.69 92 LEU A O 1
ATOM 737 N N . LEU A 1 93 ? -0.347 7.265 8.915 1.00 94.38 93 LEU A N 1
ATOM 738 C CA . LEU A 1 93 ? -0.669 8.290 9.919 1.00 94.38 93 LEU A CA 1
ATOM 739 C C . LEU A 1 93 ? -1.909 7.936 10.751 1.00 94.38 93 LEU A C 1
ATOM 741 O O . LEU A 1 93 ? -1.982 8.263 11.934 1.00 94.38 93 LEU A O 1
ATOM 745 N N . LEU A 1 94 ? -2.907 7.287 10.149 1.00 94.19 94 LEU A N 1
ATOM 746 C CA . LEU A 1 94 ? -4.065 6.779 10.882 1.00 94.19 94 LEU A CA 1
ATOM 747 C C . LEU A 1 94 ? -3.643 5.669 11.849 1.00 94.19 94 LEU A C 1
ATOM 749 O O . LEU A 1 94 ? -4.082 5.665 12.994 1.00 94.19 94 LEU A O 1
ATOM 753 N N . LEU A 1 95 ? -2.771 4.762 11.411 1.00 92.62 95 LEU A N 1
ATOM 754 C CA . LEU A 1 95 ? -2.286 3.645 12.219 1.00 92.62 95 LEU A CA 1
ATOM 755 C C . LEU A 1 95 ? -1.383 4.081 13.374 1.00 92.62 95 LEU A C 1
ATOM 757 O O . LEU A 1 95 ? -1.493 3.527 14.466 1.00 92.62 95 LEU A O 1
ATOM 761 N N . GLU A 1 96 ? -0.553 5.103 13.178 1.00 93.88 96 GLU A N 1
ATOM 762 C CA . GLU A 1 96 ? 0.234 5.709 14.258 1.00 93.88 96 GLU A CA 1
ATOM 763 C C . GLU A 1 96 ? -0.661 6.280 15.359 1.00 93.88 96 GLU A C 1
ATOM 765 O O . GLU A 1 96 ? -0.456 5.982 16.534 1.00 93.88 96 GLU A O 1
ATOM 770 N N . LYS A 1 97 ? -1.719 7.019 14.995 1.00 91.88 97 LYS A N 1
ATOM 771 C CA . LYS A 1 97 ? -2.680 7.567 15.970 1.00 91.88 97 LYS A CA 1
ATOM 772 C C . LYS A 1 97 ? -3.359 6.496 16.822 1.00 91.88 97 LYS A C 1
ATOM 774 O O . LYS A 1 97 ? -3.834 6.802 17.911 1.00 91.88 97 LYS A O 1
ATOM 779 N N . GLN A 1 98 ? -3.428 5.270 16.315 1.00 90.38 98 GLN A N 1
ATOM 780 C CA . GLN A 1 98 ? -4.010 4.115 16.996 1.00 90.38 98 GLN A CA 1
ATOM 781 C C . GLN A 1 98 ? -2.952 3.249 17.705 1.00 90.38 98 GLN A C 1
ATOM 783 O O . GLN A 1 98 ? -3.301 2.263 18.345 1.00 90.38 98 GLN A O 1
ATOM 788 N N . GLY A 1 99 ? -1.668 3.614 17.617 1.00 91.31 99 GLY A N 1
ATOM 789 C CA . GLY A 1 99 ? -0.563 2.937 18.297 1.00 91.31 99 GLY A CA 1
ATOM 790 C C . GLY A 1 99 ? 0.021 1.723 17.565 1.00 91.31 99 GLY A C 1
ATOM 791 O O . GLY A 1 99 ? 0.753 0.955 18.182 1.00 91.31 99 GLY A O 1
ATOM 792 N N . TYR A 1 100 ? -0.267 1.528 16.272 1.00 91.31 100 TYR A N 1
ATOM 793 C CA . TYR A 1 100 ? 0.259 0.392 15.486 1.00 91.31 100 TYR A CA 1
ATOM 794 C C . TYR A 1 100 ? 1.661 0.625 14.895 1.00 91.31 100 TYR A C 1
ATOM 796 O O . TYR A 1 100 ? 2.288 -0.312 14.390 1.00 91.31 100 TYR A O 1
ATOM 804 N N . TYR A 1 101 ? 2.152 1.864 14.929 1.00 88.62 101 TYR A N 1
ATOM 805 C CA . TYR A 1 101 ? 3.484 2.240 14.455 1.00 88.62 101 TYR A CA 1
ATOM 806 C C . TYR A 1 101 ? 4.218 3.057 15.510 1.00 88.62 101 TYR A C 1
ATOM 808 O O . TYR A 1 101 ? 3.623 3.916 16.161 1.00 88.62 101 TYR A O 1
ATOM 816 N N . ASP A 1 102 ? 5.524 2.815 15.627 1.00 89.00 102 ASP A N 1
ATOM 817 C CA . ASP A 1 102 ? 6.416 3.719 16.341 1.00 89.00 102 ASP A CA 1
ATOM 818 C C . ASP A 1 102 ? 6.658 4.989 15.508 1.00 89.00 102 ASP A C 1
ATOM 820 O O . ASP A 1 102 ? 6.786 4.939 14.281 1.00 89.00 102 ASP A O 1
ATOM 824 N N . SER A 1 103 ? 6.735 6.142 16.172 1.00 87.19 103 SER A N 1
ATOM 825 C CA . SER A 1 103 ? 6.843 7.431 15.480 1.00 87.19 103 SER A CA 1
ATOM 826 C C . SER A 1 103 ? 8.181 7.584 14.737 1.00 87.19 103 SER A C 1
ATOM 828 O O . SER A 1 103 ? 8.231 8.179 13.655 1.00 87.19 103 SER A O 1
ATOM 830 N N . ALA A 1 104 ? 9.275 7.003 15.253 1.00 87.81 104 ALA A N 1
ATOM 831 C CA . ALA A 1 104 ? 10.573 7.051 14.582 1.00 87.81 104 ALA A CA 1
ATOM 832 C C . ALA A 1 104 ? 10.606 6.144 13.343 1.00 87.81 104 ALA A C 1
ATOM 834 O O . ALA A 1 104 ? 11.140 6.551 12.309 1.00 87.81 104 ALA A O 1
ATOM 835 N N . GLU A 1 105 ? 10.000 4.954 13.426 1.00 87.56 105 GLU A N 1
ATOM 836 C CA . GLU A 1 105 ? 9.791 4.058 12.278 1.00 87.56 105 GLU A CA 1
ATOM 837 C C . GLU A 1 105 ? 8.970 4.758 11.182 1.00 87.56 105 GLU A C 1
ATOM 839 O O . GLU A 1 105 ? 9.391 4.839 10.024 1.00 87.56 105 GLU A O 1
ATOM 844 N N . LEU A 1 106 ? 7.827 5.336 11.558 1.00 90.00 106 LEU A N 1
ATOM 845 C CA . LEU A 1 106 ? 6.916 6.000 10.631 1.00 90.00 106 LEU A CA 1
ATOM 846 C C . LEU A 1 106 ? 7.564 7.186 9.912 1.00 90.00 106 LEU A C 1
ATOM 848 O O . LEU A 1 106 ? 7.395 7.348 8.701 1.00 90.00 106 LEU A O 1
ATOM 852 N N . SER A 1 107 ? 8.296 8.026 10.647 1.00 88.88 107 SER A N 1
ATOM 853 C CA . SER A 1 107 ? 8.923 9.235 10.104 1.00 88.88 107 SER A CA 1
ATOM 854 C C . SER A 1 107 ? 9.852 8.921 8.926 1.00 88.88 107 SER A C 1
ATOM 856 O O . SER A 1 107 ? 9.852 9.632 7.918 1.00 88.88 107 SER A O 1
ATOM 858 N N . GLN A 1 108 ? 10.582 7.805 9.000 1.00 87.56 108 GLN A N 1
ATOM 859 C CA . GLN A 1 108 ? 11.464 7.361 7.921 1.00 87.56 108 GLN A CA 1
ATOM 860 C C . GLN A 1 108 ? 10.677 6.928 6.680 1.00 87.56 108 GLN A C 1
ATOM 862 O O . GLN A 1 108 ? 10.992 7.367 5.571 1.00 87.56 108 GLN A O 1
ATOM 867 N N . ILE A 1 109 ? 9.617 6.133 6.863 1.00 89.19 109 ILE A N 1
ATOM 868 C CA . ILE A 1 109 ? 8.765 5.660 5.761 1.00 89.19 109 ILE A CA 1
ATOM 869 C C . ILE A 1 109 ? 8.080 6.847 5.070 1.00 89.19 109 ILE A C 1
ATOM 871 O O . ILE A 1 109 ? 8.103 6.962 3.844 1.00 89.19 109 ILE A O 1
ATOM 875 N N . LEU A 1 110 ? 7.527 7.783 5.846 1.00 90.56 110 LEU A N 1
ATOM 876 C CA . LEU A 1 110 ? 6.901 8.996 5.314 1.00 90.56 110 LEU A CA 1
ATOM 877 C C . LEU A 1 110 ? 7.906 9.903 4.595 1.00 90.56 110 LEU A C 1
ATOM 879 O O . LEU A 1 110 ? 7.559 10.530 3.593 1.00 90.56 110 LEU A O 1
ATOM 883 N N . GLY A 1 111 ? 9.145 9.983 5.086 1.00 87.62 111 GLY A N 1
ATOM 884 C CA . GLY A 1 111 ? 10.229 10.701 4.417 1.00 87.62 111 GLY A CA 1
ATOM 885 C C . GLY A 1 111 ? 10.537 10.114 3.041 1.00 87.62 111 GLY A C 1
ATOM 886 O O . GLY A 1 111 ? 10.620 10.849 2.057 1.00 87.62 111 GLY A O 1
ATOM 887 N N . ALA A 1 112 ? 10.623 8.788 2.953 1.00 85.62 112 ALA A N 1
ATOM 888 C CA . ALA A 1 112 ? 10.848 8.088 1.697 1.00 85.62 112 ALA A CA 1
ATOM 889 C C . ALA A 1 112 ? 9.658 8.206 0.727 1.00 85.62 112 ALA A C 1
ATOM 891 O O . ALA A 1 112 ? 9.869 8.335 -0.473 1.00 85.62 112 ALA A O 1
ATOM 892 N N . LEU A 1 113 ? 8.409 8.205 1.208 1.00 86.06 113 LEU A N 1
ATOM 893 C CA . LEU A 1 113 ? 7.222 8.350 0.347 1.00 86.06 113 LEU A CA 1
ATOM 894 C C . LEU A 1 113 ? 7.145 9.725 -0.335 1.00 86.06 113 LEU A C 1
ATOM 896 O O . LEU A 1 113 ? 6.538 9.850 -1.400 1.00 86.06 113 LEU A O 1
ATOM 900 N N . LYS A 1 114 ? 7.760 10.752 0.265 1.00 83.25 114 LYS A N 1
ATOM 901 C CA . LYS A 1 114 ? 7.806 12.118 -0.276 1.00 83.25 114 LYS A CA 1
ATOM 902 C C . LYS A 1 114 ? 8.880 12.318 -1.342 1.00 83.25 114 LYS A C 1
ATOM 904 O O . LYS A 1 114 ? 8.735 13.216 -2.166 1.00 83.25 114 LYS A O 1
ATOM 909 N N . SER A 1 115 ? 9.963 11.543 -1.324 1.00 76.44 115 SER A N 1
ATOM 910 C CA . SER A 1 115 ? 11.060 11.719 -2.276 1.00 76.44 115 SER A CA 1
ATOM 911 C C . SER A 1 115 ? 10.788 10.935 -3.558 1.00 76.44 115 SER A C 1
ATOM 913 O O . SER A 1 115 ? 10.446 9.763 -3.515 1.00 76.44 115 SER A O 1
ATOM 915 N N . LEU A 1 116 ? 10.915 11.559 -4.727 1.00 68.94 116 LEU A N 1
ATOM 916 C CA . LEU A 1 116 ? 10.967 10.857 -6.014 1.00 68.94 116 LEU A CA 1
ATOM 917 C C . LEU A 1 116 ? 12.440 10.828 -6.437 1.00 68.94 116 LEU A C 1
ATOM 919 O O . LEU A 1 116 ? 12.901 11.790 -7.054 1.00 68.94 116 LEU A O 1
ATOM 923 N N . PRO A 1 117 ? 13.227 9.816 -6.021 1.00 73.81 117 PRO A N 1
ATOM 924 C CA . PRO A 1 117 ? 14.604 9.710 -6.478 1.00 73.81 117 PRO A CA 1
ATOM 925 C C . PRO A 1 117 ? 14.624 9.568 -8.008 1.00 73.81 117 PRO A C 1
ATOM 927 O O . PRO A 1 117 ? 13.702 8.972 -8.574 1.00 73.81 117 PRO A O 1
ATOM 930 N N . PRO A 1 118 ? 15.644 10.120 -8.689 1.00 68.12 118 PRO A N 1
ATOM 931 C CA . PRO A 1 118 ? 15.761 9.968 -10.131 1.00 68.12 118 PRO A CA 1
ATOM 932 C C . PRO A 1 118 ? 15.844 8.478 -10.495 1.00 68.12 118 PRO A C 1
ATOM 934 O O . PRO A 1 118 ? 16.376 7.692 -9.703 1.00 68.12 118 PRO A O 1
ATOM 937 N N . PRO A 1 119 ? 15.346 8.081 -11.680 1.00 68.00 119 PRO A N 1
ATOM 938 C CA . PRO A 1 119 ? 15.440 6.700 -12.122 1.00 68.00 119 PRO A CA 1
ATOM 939 C C . PRO A 1 119 ? 16.904 6.247 -12.140 1.00 68.00 119 PRO A C 1
ATOM 941 O O . PRO A 1 119 ? 17.795 7.051 -12.449 1.00 68.00 119 PRO A O 1
ATOM 944 N N . PRO A 1 120 ? 17.176 4.975 -11.805 1.00 69.25 120 PRO A N 1
ATOM 945 C CA . PRO A 1 120 ? 18.536 4.468 -11.785 1.00 69.25 120 PRO A CA 1
ATOM 946 C C . PRO A 1 120 ? 19.156 4.620 -13.175 1.00 69.25 120 PRO A C 1
ATOM 948 O O . PRO A 1 120 ? 18.504 4.378 -14.194 1.00 69.25 120 PRO A O 1
ATOM 951 N N . ALA A 1 121 ? 20.425 5.029 -13.222 1.00 73.81 121 ALA A N 1
ATOM 952 C CA . ALA A 1 121 ? 21.149 5.114 -14.482 1.00 73.81 121 ALA A CA 1
ATOM 953 C C . ALA A 1 121 ? 21.141 3.742 -15.167 1.00 73.81 121 ALA A C 1
ATOM 955 O O . ALA A 1 121 ? 21.369 2.719 -14.518 1.00 73.81 121 ALA A O 1
ATOM 956 N N . PHE A 1 122 ? 20.890 3.722 -16.477 1.00 73.25 122 PHE A N 1
ATOM 957 C CA . PHE A 1 122 ? 20.966 2.495 -17.258 1.00 73.25 122 PHE A CA 1
ATOM 958 C C . PHE A 1 122 ? 22.379 1.911 -17.144 1.00 73.25 122 PHE A C 1
ATOM 960 O O . PHE A 1 122 ? 23.342 2.485 -17.652 1.00 73.25 122 PHE A O 1
ATOM 967 N N . GLN A 1 123 ? 22.505 0.778 -16.456 1.00 71.44 123 GLN A N 1
ATOM 968 C CA . GLN A 1 123 ? 23.744 0.015 -16.399 1.00 71.44 123 GLN A CA 1
ATOM 969 C C . GLN A 1 123 ? 23.670 -1.053 -17.478 1.00 71.44 123 GLN A C 1
ATOM 971 O O . GLN A 1 123 ? 22.905 -2.012 -17.376 1.00 71.44 123 GLN A O 1
ATOM 976 N N . GLN A 1 124 ? 24.451 -0.873 -18.538 1.00 71.50 124 GLN A N 1
ATOM 977 C CA . GLN A 1 124 ? 24.610 -1.889 -19.565 1.00 71.50 124 GLN A CA 1
ATOM 978 C C . GLN A 1 124 ? 25.436 -3.028 -18.955 1.00 71.50 124 GLN A C 1
ATOM 980 O O . GLN A 1 124 ? 26.663 -3.018 -18.998 1.00 71.50 124 GLN A O 1
ATOM 985 N N . VAL A 1 125 ? 24.764 -3.975 -18.299 1.00 66.44 125 VAL A N 1
ATOM 986 C CA . VAL A 1 125 ? 25.414 -5.178 -17.781 1.00 66.44 125 VAL A CA 1
ATOM 987 C C . VAL A 1 125 ? 25.752 -6.037 -18.990 1.00 66.44 125 VAL A C 1
ATOM 989 O O . VAL A 1 125 ? 24.904 -6.751 -19.525 1.00 66.44 125 VAL A O 1
ATOM 992 N N . VAL A 1 126 ? 26.988 -5.914 -19.470 1.00 72.88 126 VAL A N 1
ATOM 993 C CA . VAL A 1 126 ? 27.552 -6.858 -20.430 1.00 72.88 126 VAL A CA 1
ATOM 994 C C . VAL A 1 126 ? 27.701 -8.172 -19.674 1.00 72.88 126 VAL A C 1
ATOM 996 O O . VAL A 1 126 ? 28.623 -8.347 -18.884 1.00 72.88 126 VAL A O 1
ATOM 999 N N . ILE A 1 127 ? 26.732 -9.070 -19.847 1.00 69.88 127 ILE A N 1
ATOM 1000 C CA . ILE A 1 127 ? 26.851 -10.439 -19.357 1.00 69.88 127 ILE A CA 1
ATOM 1001 C C . ILE A 1 127 ? 27.870 -11.100 -20.277 1.00 69.88 127 ILE A C 1
ATOM 1003 O O . ILE A 1 127 ? 27.531 -11.512 -21.387 1.00 69.88 127 ILE A O 1
ATOM 1007 N N . GLU A 1 128 ? 29.128 -11.135 -19.844 1.00 71.50 128 GLU A N 1
ATOM 1008 C CA . GLU A 1 128 ? 30.139 -11.928 -20.527 1.00 71.50 128 GLU A CA 1
ATOM 1009 C C . GLU A 1 128 ? 29.652 -13.382 -20.521 1.00 71.50 128 GLU A C 1
ATOM 1011 O O . GLU A 1 128 ? 29.353 -13.923 -19.448 1.00 71.50 128 GLU A O 1
ATOM 1016 N N . PRO A 1 129 ? 29.460 -14.010 -21.696 1.00 74.50 129 PRO A N 1
ATOM 1017 C CA . PRO A 1 129 ? 29.058 -15.401 -21.737 1.00 74.50 129 PRO A CA 1
ATOM 1018 C C . PRO A 1 129 ? 30.121 -16.196 -20.989 1.00 74.50 129 PRO A C 1
ATOM 1020 O O . PRO A 1 129 ? 31.303 -16.098 -21.315 1.00 74.50 129 PRO A O 1
ATOM 1023 N N . ALA A 1 130 ? 29.699 -16.958 -19.976 1.00 74.31 130 ALA A N 1
ATOM 1024 C CA . ALA A 1 130 ? 30.586 -17.889 -19.298 1.00 74.31 130 ALA A CA 1
ATOM 1025 C C . ALA A 1 130 ? 31.317 -18.702 -20.369 1.00 74.31 130 ALA A C 1
ATOM 1027 O O . ALA A 1 130 ? 30.664 -19.277 -21.247 1.00 74.31 130 ALA A O 1
ATOM 1028 N N . GLU A 1 131 ? 32.653 -18.695 -20.333 1.00 72.31 131 GLU A N 1
ATOM 1029 C CA . GLU A 1 131 ? 33.455 -19.480 -21.263 1.00 72.31 131 GLU A CA 1
ATOM 1030 C C . GLU A 1 131 ? 32.934 -20.914 -21.219 1.00 72.31 131 GLU A C 1
ATOM 1032 O O . GLU A 1 131 ? 32.963 -21.574 -20.177 1.00 72.31 131 GLU A O 1
ATOM 1037 N N . ALA A 1 132 ? 32.371 -21.369 -22.338 1.00 64.81 132 ALA A N 1
ATOM 1038 C CA . ALA A 1 132 ? 31.842 -22.711 -22.451 1.00 64.81 132 ALA A CA 1
ATOM 1039 C C . ALA A 1 132 ? 33.021 -23.682 -22.343 1.00 64.81 132 ALA A C 1
ATOM 1041 O O . ALA A 1 132 ? 33.676 -23.998 -23.334 1.00 64.81 132 ALA A O 1
ATOM 1042 N N . GLN A 1 133 ? 33.320 -24.141 -21.129 1.00 66.50 133 GLN A N 1
ATOM 1043 C CA . GLN A 1 133 ? 34.256 -25.234 -20.940 1.00 66.50 133 GLN A CA 1
ATOM 1044 C C . GLN A 1 133 ? 33.599 -26.481 -21.515 1.00 66.50 133 GLN A C 1
ATOM 1046 O O . GLN A 1 133 ? 32.563 -26.943 -21.027 1.00 66.50 133 GLN A O 1
ATOM 1051 N N . ALA A 1 134 ? 34.186 -27.003 -22.592 1.00 70.94 134 ALA A N 1
ATOM 1052 C CA . ALA A 1 134 ? 33.795 -28.296 -23.115 1.00 70.94 134 ALA A CA 1
ATOM 1053 C C . ALA A 1 134 ? 33.899 -29.314 -21.967 1.00 70.94 134 ALA A C 1
ATOM 1055 O O . ALA A 1 134 ? 34.932 -29.349 -21.287 1.00 70.94 134 ALA A O 1
ATOM 1056 N N . PRO A 1 135 ? 32.854 -30.122 -21.713 1.00 70.19 135 PRO A N 1
ATOM 1057 C CA . PRO A 1 135 ? 32.955 -31.182 -20.726 1.00 70.19 135 PRO A CA 1
ATOM 1058 C C . PRO A 1 135 ? 34.169 -32.060 -21.064 1.00 70.19 135 PRO A C 1
ATOM 1060 O O . PRO A 1 135 ? 34.440 -32.280 -22.251 1.00 70.19 135 PRO A O 1
ATOM 1063 N N . PRO A 1 136 ? 34.915 -32.544 -20.055 1.00 70.38 136 PRO A N 1
ATOM 1064 C CA . PRO A 1 136 ? 36.085 -33.376 -20.291 1.00 70.38 136 PRO A CA 1
ATOM 1065 C C . PRO A 1 136 ? 35.685 -34.539 -21.197 1.00 70.38 136 PRO A C 1
ATOM 1067 O O . PRO A 1 136 ? 34.703 -35.236 -20.926 1.00 70.38 136 PRO A O 1
ATOM 1070 N N . HIS A 1 137 ? 36.410 -34.700 -22.308 1.00 62.31 137 HIS A N 1
ATOM 1071 C CA . HIS A 1 137 ? 36.151 -35.772 -23.260 1.00 62.31 137 HIS A CA 1
ATOM 1072 C C . HIS A 1 137 ? 36.106 -37.102 -22.496 1.00 62.31 137 HIS A C 1
ATOM 1074 O O . HIS A 1 137 ? 37.083 -37.429 -21.817 1.00 62.31 137 HIS A O 1
ATOM 1080 N N . PRO A 1 138 ? 35.012 -37.882 -22.583 1.00 64.75 138 PRO A N 1
ATOM 1081 C CA . PRO A 1 138 ? 35.045 -39.241 -22.076 1.00 64.75 138 PRO A CA 1
ATOM 1082 C C . PRO A 1 138 ? 36.163 -39.974 -22.817 1.00 64.75 138 PRO A C 1
ATOM 1084 O O . PRO A 1 138 ? 36.252 -39.874 -24.045 1.00 64.75 138 PRO A O 1
ATOM 1087 N N . GLU A 1 139 ? 37.022 -40.666 -22.064 1.00 65.81 139 GLU A N 1
ATOM 1088 C CA . GLU A 1 139 ? 38.092 -41.502 -22.608 1.00 65.81 139 GLU A CA 1
ATOM 1089 C C . GLU A 1 139 ? 37.573 -42.293 -23.809 1.00 65.81 139 GLU A C 1
ATOM 1091 O O . GLU A 1 139 ? 36.465 -42.841 -23.772 1.00 65.81 139 GLU A O 1
ATOM 1096 N N . ALA A 1 140 ? 38.358 -42.301 -24.889 1.00 59.16 140 ALA A N 1
ATOM 1097 C CA . ALA A 1 140 ? 37.994 -42.913 -26.155 1.00 59.16 140 ALA A CA 1
ATOM 1098 C C . ALA A 1 140 ? 37.488 -44.345 -25.926 1.00 59.16 140 ALA A C 1
ATOM 1100 O O . ALA A 1 140 ? 38.265 -45.280 -25.718 1.00 59.16 140 ALA A O 1
ATOM 1101 N N . LYS A 1 141 ? 36.163 -44.528 -25.966 1.00 61.66 141 LYS A N 1
ATOM 1102 C CA . LYS A 1 141 ? 35.572 -45.862 -26.009 1.00 61.66 141 LYS A CA 1
ATOM 1103 C C . LYS A 1 141 ? 36.123 -46.533 -27.260 1.00 61.66 141 LYS A C 1
ATOM 1105 O O . LYS A 1 141 ? 36.088 -45.940 -28.340 1.00 61.66 141 LYS A O 1
ATOM 1110 N N . ARG A 1 142 ? 36.660 -47.748 -27.088 1.00 64.75 142 ARG A N 1
ATOM 1111 C CA . ARG A 1 142 ? 37.139 -48.607 -28.182 1.00 64.75 142 ARG A CA 1
ATOM 1112 C C . ARG A 1 142 ? 36.167 -48.513 -29.366 1.00 64.75 142 ARG A C 1
ATOM 1114 O O . ARG A 1 142 ? 34.956 -48.526 -29.123 1.00 64.75 142 ARG A O 1
ATOM 1121 N N . PRO A 1 143 ? 36.668 -48.410 -30.610 1.00 63.44 143 PRO A N 1
ATOM 1122 C CA . PRO A 1 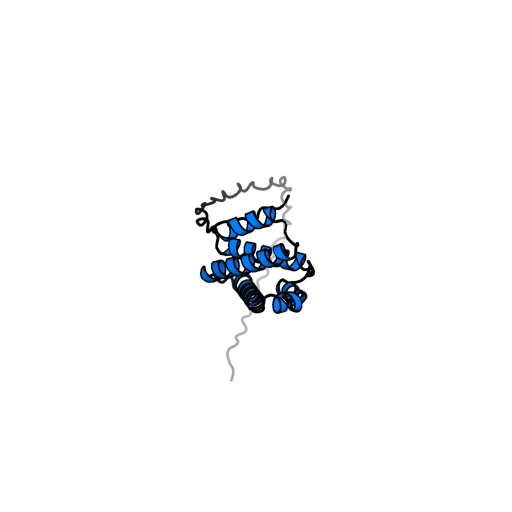143 ? 35.804 -48.299 -31.774 1.00 63.44 143 PRO A CA 1
ATOM 1123 C C . PRO A 1 143 ? 34.787 -49.440 -31.750 1.00 63.44 143 PRO A C 1
ATOM 1125 O O . PRO A 1 143 ? 35.154 -50.595 -31.533 1.00 63.44 143 PRO A O 1
ATOM 1128 N N . LEU A 1 144 ? 33.508 -49.096 -31.914 1.00 65.56 144 LEU A N 1
ATOM 1129 C CA . LEU A 1 144 ? 32.444 -50.085 -32.035 1.00 65.56 144 LEU A CA 1
ATOM 1130 C C . LEU A 1 144 ? 32.813 -51.031 -33.178 1.00 65.56 144 LEU A C 1
ATOM 1132 O O . LEU A 1 144 ? 33.050 -50.584 -34.303 1.00 65.56 144 LEU A O 1
ATOM 1136 N N . GLU A 1 145 ? 32.876 -52.329 -32.886 1.00 58.78 145 GLU A N 1
ATOM 1137 C CA . GLU A 1 145 ? 33.052 -53.346 -33.914 1.00 58.78 145 GLU A CA 1
ATOM 1138 C C . GLU A 1 145 ? 31.856 -53.272 -34.860 1.00 58.78 145 GLU A C 1
ATOM 1140 O O . GLU A 1 145 ? 30.726 -53.596 -34.498 1.00 58.78 145 GLU A O 1
ATOM 1145 N N . ILE A 1 146 ? 32.100 -52.783 -36.074 1.00 61.19 146 ILE A N 1
ATOM 1146 C CA . ILE A 1 146 ? 31.097 -52.725 -37.130 1.00 61.19 146 ILE A CA 1
ATOM 1147 C C . ILE A 1 146 ? 30.757 -54.179 -37.483 1.00 61.19 146 ILE A C 1
ATOM 1149 O O . ILE A 1 146 ? 31.628 -54.883 -38.009 1.00 61.19 146 ILE A O 1
ATOM 1153 N N . PRO A 1 147 ? 29.526 -54.668 -37.241 1.00 54.41 147 PRO A N 1
ATOM 1154 C CA . PRO A 1 147 ? 29.157 -55.992 -37.704 1.00 54.41 147 PRO A CA 1
ATOM 1155 C C . PRO A 1 147 ? 29.199 -55.972 -39.232 1.00 54.41 147 PRO A C 1
ATOM 1157 O O . PRO A 1 147 ? 28.448 -55.238 -39.878 1.00 54.41 147 PRO A O 1
ATOM 1160 N N . ARG A 1 148 ? 30.090 -56.777 -39.822 1.00 60.66 148 ARG A N 1
ATOM 1161 C CA . ARG A 1 148 ? 30.155 -57.010 -41.270 1.00 60.66 148 ARG A CA 1
ATOM 1162 C C . ARG A 1 148 ? 28.885 -57.740 -41.715 1.00 60.66 148 ARG A C 1
ATOM 1164 O O . ARG A 1 148 ? 28.880 -58.952 -41.900 1.00 60.66 148 ARG A O 1
ATOM 1171 N N . ARG A 1 149 ? 27.781 -57.010 -41.868 1.00 53.78 149 ARG A N 1
ATOM 1172 C CA . ARG A 1 149 ? 26.586 -57.492 -42.560 1.00 53.78 149 ARG A CA 1
ATOM 1173 C C . ARG A 1 149 ? 26.759 -57.193 -44.041 1.00 53.78 149 ARG A C 1
ATOM 1175 O O . ARG A 1 149 ? 26.730 -56.038 -44.452 1.00 53.78 149 ARG A O 1
ATOM 1182 N N . GLY A 1 150 ? 26.958 -58.248 -44.828 1.00 56.06 150 GLY A N 1
ATOM 1183 C CA . GLY A 1 150 ? 26.877 -58.171 -46.280 1.00 56.06 150 GLY A CA 1
ATOM 1184 C C . GLY A 1 150 ? 25.520 -57.597 -46.675 1.00 56.06 150 GLY A C 1
ATOM 1185 O O . GLY A 1 150 ? 24.480 -58.191 -46.391 1.00 56.06 150 GLY A O 1
ATOM 1186 N N . PHE A 1 151 ? 25.534 -56.418 -47.292 1.00 50.06 151 PHE A N 1
ATOM 1187 C CA . PHE A 1 151 ? 24.353 -55.820 -47.894 1.00 50.06 151 PHE A CA 1
ATOM 1188 C C . PHE A 1 151 ? 23.950 -56.666 -49.104 1.00 50.06 151 PHE A C 1
ATOM 1190 O O . PHE A 1 151 ? 24.416 -56.449 -50.219 1.00 50.06 151 PHE A O 1
ATOM 1197 N N . ALA A 1 152 ? 23.074 -57.646 -48.891 1.00 54.50 152 ALA A N 1
ATOM 1198 C CA . ALA A 1 152 ? 22.291 -58.201 -49.981 1.00 54.50 152 ALA A CA 1
ATOM 1199 C C . ALA A 1 152 ? 21.289 -57.120 -50.412 1.00 54.50 152 ALA A C 1
ATOM 1201 O O . ALA A 1 152 ? 20.251 -56.925 -49.777 1.00 54.50 152 ALA A O 1
ATOM 1202 N N . LEU A 1 153 ? 21.641 -56.373 -51.460 1.00 53.03 153 LEU A N 1
ATOM 1203 C CA . LEU A 1 153 ? 20.756 -55.424 -52.129 1.00 53.03 153 LEU A CA 1
ATOM 1204 C C . LEU A 1 153 ? 19.517 -56.181 -52.626 1.00 53.03 153 LEU A C 1
ATOM 1206 O O . LEU A 1 153 ? 19.574 -56.908 -53.616 1.00 53.03 153 LEU A O 1
ATOM 1210 N N . ARG A 1 154 ? 18.389 -56.030 -51.930 1.00 51.75 154 ARG A N 1
ATOM 1211 C CA . ARG A 1 154 ? 17.080 -56.419 -52.462 1.00 51.75 154 ARG A CA 1
ATOM 1212 C C . ARG A 1 154 ? 16.540 -55.245 -53.283 1.00 51.75 154 ARG A C 1
ATOM 1214 O O . ARG A 1 154 ? 16.375 -54.166 -52.713 1.00 51.75 154 ARG A O 1
ATOM 1221 N N . PRO A 1 155 ? 16.256 -55.411 -54.584 1.00 47.53 155 PRO A N 1
ATOM 1222 C CA . PRO A 1 155 ? 15.641 -54.348 -55.363 1.00 47.53 155 PRO A CA 1
ATOM 1223 C C . PRO A 1 155 ? 14.201 -54.128 -54.880 1.00 47.53 155 PRO A C 1
ATOM 1225 O O . PRO A 1 155 ? 13.374 -55.040 -54.902 1.00 47.53 155 PRO A O 1
ATOM 1228 N N . LEU A 1 156 ? 13.899 -52.908 -54.432 1.00 49.81 156 LEU A N 1
ATOM 1229 C CA . LEU A 1 156 ? 12.530 -52.455 -54.199 1.00 49.81 156 LEU A CA 1
ATOM 1230 C C . LEU A 1 156 ? 11.857 -52.247 -55.562 1.00 49.81 156 LEU A C 1
ATOM 1232 O O . LEU A 1 156 ? 11.985 -51.188 -56.174 1.00 49.81 156 LEU A O 1
ATOM 1236 N N . LEU A 1 157 ? 11.137 -53.261 -56.048 1.00 46.72 157 LEU A N 1
ATOM 1237 C CA . LEU A 1 157 ? 10.195 -53.095 -57.153 1.00 46.72 157 LEU A CA 1
ATOM 1238 C C . LEU A 1 157 ? 9.010 -52.257 -56.663 1.00 46.72 157 LEU A C 1
ATOM 1240 O O . LEU A 1 157 ? 8.059 -52.754 -56.062 1.00 46.72 157 LEU A O 1
ATOM 1244 N N . ARG A 1 158 ? 9.090 -50.951 -56.912 1.00 41.59 158 ARG A N 1
ATOM 1245 C CA . ARG A 1 158 ? 7.986 -50.010 -56.751 1.00 41.59 158 ARG A CA 1
ATOM 1246 C C . ARG A 1 158 ? 7.033 -50.195 -57.935 1.00 41.59 158 ARG A C 1
ATOM 1248 O O . ARG A 1 158 ? 7.211 -49.572 -58.975 1.00 41.59 158 ARG A O 1
ATOM 1255 N N . VAL A 1 159 ? 6.031 -51.064 -57.789 1.00 46.06 159 VAL A N 1
ATOM 1256 C CA . VAL A 1 159 ? 4.886 -51.097 -58.712 1.00 46.06 159 VAL A CA 1
ATOM 1257 C C . VAL A 1 159 ? 4.059 -49.840 -58.448 1.00 46.06 159 VAL A C 1
ATOM 1259 O O . VAL A 1 159 ? 3.311 -49.755 -57.475 1.00 46.06 159 VAL A O 1
ATOM 1262 N N . VAL A 1 160 ? 4.251 -48.831 -59.294 1.00 46.06 160 VAL A N 1
ATOM 1263 C CA . VAL A 1 160 ? 3.367 -47.670 -59.400 1.00 46.06 160 VAL A CA 1
ATOM 1264 C C . VAL A 1 160 ? 2.063 -48.181 -60.006 1.00 46.06 160 VAL A C 1
ATOM 1266 O O . VAL A 1 160 ? 1.994 -48.449 -61.200 1.00 46.06 160 VAL A O 1
ATOM 1269 N N . ARG A 1 161 ? 1.041 -48.390 -59.172 1.00 40.53 161 ARG A N 1
ATOM 1270 C CA . ARG A 1 161 ? -0.312 -48.672 -59.649 1.00 40.53 161 ARG A CA 1
ATOM 1271 C C . ARG A 1 161 ? -0.973 -47.331 -59.943 1.00 40.53 161 ARG A C 1
ATOM 1273 O O . ARG A 1 161 ? -1.271 -46.563 -59.031 1.00 40.53 161 ARG A O 1
ATOM 1280 N N . GLU A 1 162 ? -1.103 -47.051 -61.231 1.00 45.72 162 GLU A N 1
ATOM 1281 C CA . GLU A 1 162 ? -1.772 -45.893 -61.810 1.00 45.72 162 GLU A CA 1
ATOM 1282 C C . GLU A 1 162 ? -3.193 -45.761 -61.248 1.00 45.72 162 GLU A C 1
ATOM 1284 O O . GLU A 1 162 ? -4.083 -46.562 -61.527 1.00 45.72 162 GLU A O 1
ATOM 1289 N N . ALA A 1 163 ? -3.403 -44.727 -60.438 1.00 45.81 163 ALA A N 1
ATOM 1290 C CA . ALA A 1 163 ? -4.719 -44.197 -60.128 1.00 45.81 163 ALA A CA 1
ATOM 1291 C C . ALA A 1 163 ? -5.090 -43.187 -61.217 1.00 45.81 163 ALA A C 1
ATOM 1293 O O . ALA A 1 163 ? -5.034 -41.984 -60.993 1.00 45.81 163 ALA A O 1
ATOM 1294 N N . TRP A 1 164 ? -5.410 -43.686 -62.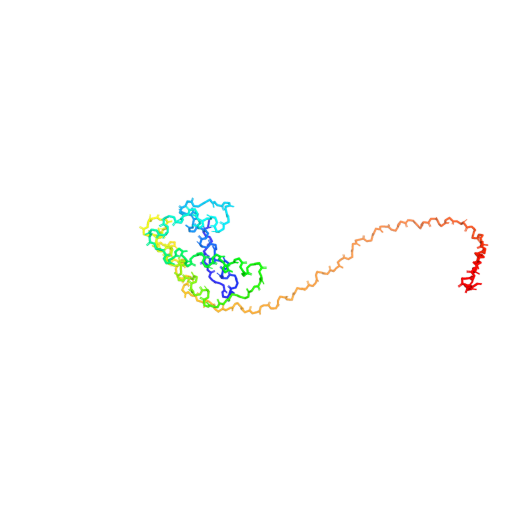409 1.00 40.09 164 TRP A N 1
ATOM 1295 C CA . TRP A 1 164 ? -5.969 -42.900 -63.505 1.00 40.09 164 TRP A CA 1
ATOM 1296 C C . TRP A 1 164 ? -6.903 -43.803 -64.317 1.00 40.09 164 TRP A C 1
ATOM 1298 O O . TRP A 1 164 ? -6.464 -44.490 -65.228 1.00 40.09 164 TRP A O 1
ATOM 1308 N N . TRP A 1 165 ? -8.185 -43.811 -63.944 1.00 38.88 165 TRP A N 1
ATOM 1309 C CA . TRP A 1 165 ? -9.356 -43.560 -64.804 1.00 38.88 165 TRP A CA 1
ATOM 1310 C C . TRP A 1 165 ? -10.619 -44.044 -64.085 1.00 38.88 165 TRP A C 1
ATOM 1312 O O . TRP A 1 165 ? -10.896 -45.235 -63.978 1.00 38.88 165 TRP A O 1
ATOM 1322 N N . GLY A 1 166 ? -11.389 -43.078 -63.586 1.00 39.88 166 GLY A N 1
ATOM 1323 C CA . GLY A 1 166 ? -12.821 -43.245 -63.425 1.00 39.88 166 GLY A CA 1
ATOM 1324 C C . GLY A 1 166 ? -13.489 -42.961 -64.764 1.00 39.88 166 GLY A C 1
ATOM 1325 O O . GLY A 1 166 ? -13.455 -41.820 -65.232 1.00 39.88 166 GLY A O 1
ATOM 1326 N N . ARG A 1 167 ? -14.077 -43.994 -65.363 1.00 36.38 167 ARG A N 1
ATOM 1327 C CA . ARG A 1 167 ? -15.433 -43.984 -65.919 1.00 36.38 167 ARG A CA 1
ATOM 1328 C C . ARG A 1 167 ? -15.845 -45.390 -66.325 1.00 36.38 167 ARG A C 1
ATOM 1330 O O . ARG A 1 167 ? -15.019 -46.068 -66.967 1.00 36.38 167 ARG A O 1
#

pLDDT: mean 79.92, std 16.86, range [33.09, 96.44]

Foldseek 3Di:
DPPQQADQLQQVVLLVSLLVLLLVLLVLVPFDNPDDSVSSLVVCVVVCCVVPVPLSVLSVVSSVVVCCCVVVVDGDDPVSLLSSLVSSLVSLVVCVVVPSDDPVSSVSSNVRSPDNPHHDPDDPPPPDPDPPDDDPPDPDDDPPDDPPDPPPDDDPPPPPDDPDDDD